Protein AF-A0A838X1H5-F1 (afdb_monomer_lite)

Sequence (150 aa):
KRDIEYEIFSTWAETAHVVDDFEVEITHIQHAIGESKAAVEKAIFAYRRLIDLPGLRQIQHTTRLLDIKRLASIDTAIAELGPGVDTEVYAHIDAYLVEVFTATKPNQPLLTPKAIVHRLRRLIAQLDNTVGYDAAKRKRRTRPQDAFVI

Structure (mmCIF, N/CA/C/O backbone):
data_AF-A0A838X1H5-F1
#
_entry.id   AF-A0A838X1H5-F1
#
loop_
_atom_site.group_PDB
_atom_site.id
_atom_site.type_symbol
_atom_site.label_atom_id
_atom_site.label_alt_id
_atom_site.label_comp_id
_atom_site.label_asym_id
_atom_site.label_entity_id
_atom_site.label_seq_id
_atom_site.pdbx_PDB_ins_code
_atom_site.Cartn_x
_atom_site.Cartn_y
_atom_site.Cartn_z
_atom_site.occupancy
_atom_site.B_iso_or_equiv
_atom_site.auth_seq_id
_atom_site.auth_comp_id
_atom_site.auth_asym_id
_atom_site.auth_atom_id
_atom_site.pdbx_PDB_model_num
ATOM 1 N N . LYS A 1 1 ? -15.811 7.782 2.538 1.00 80.00 1 LYS A N 1
ATOM 2 C CA . LYS A 1 1 ? -14.650 8.056 1.649 1.00 80.00 1 LYS A CA 1
ATOM 3 C C . LYS A 1 1 ? -13.898 6.767 1.307 1.00 80.00 1 LYS A C 1
ATOM 5 O O . LYS A 1 1 ? -13.900 6.430 0.140 1.00 80.00 1 LYS A O 1
ATOM 10 N N . ARG A 1 2 ? -13.372 6.003 2.281 1.00 87.88 2 ARG A N 1
ATOM 11 C CA . ARG A 1 2 ? -12.645 4.737 2.022 1.00 87.88 2 ARG A CA 1
ATOM 12 C C . ARG A 1 2 ? -13.406 3.689 1.205 1.00 87.88 2 ARG A C 1
ATOM 14 O O . ARG A 1 2 ? -12.820 3.119 0.303 1.00 87.88 2 ARG A O 1
ATOM 21 N N . ASP A 1 3 ? -14.691 3.461 1.485 1.00 89.69 3 ASP A N 1
ATOM 22 C CA . ASP A 1 3 ? -15.460 2.470 0.713 1.00 89.69 3 ASP A CA 1
ATOM 23 C C . ASP A 1 3 ? -15.584 2.878 -0.756 1.00 89.69 3 ASP A C 1
ATOM 25 O O . ASP A 1 3 ? -15.368 2.062 -1.634 1.00 89.69 3 ASP A O 1
ATOM 29 N N . ILE A 1 4 ? -15.821 4.166 -1.024 1.00 91.12 4 ILE A N 1
ATOM 30 C CA . ILE A 1 4 ? -15.840 4.713 -2.387 1.00 91.12 4 ILE A CA 1
ATOM 31 C C . ILE A 1 4 ? -14.467 4.540 -3.050 1.00 91.12 4 ILE A C 1
ATOM 33 O O . ILE A 1 4 ? -14.392 4.071 -4.177 1.00 91.12 4 ILE A O 1
ATOM 37 N N . GLU A 1 5 ? -13.378 4.867 -2.341 1.00 91.94 5 GLU A N 1
ATOM 38 C CA . GLU A 1 5 ? -12.009 4.635 -2.831 1.00 91.94 5 GLU A CA 1
ATOM 39 C C . GLU A 1 5 ? -11.780 3.152 -3.170 1.00 91.94 5 GLU A C 1
ATOM 41 O O . GLU A 1 5 ? -11.170 2.840 -4.187 1.00 91.94 5 GLU A O 1
ATOM 46 N N . TYR A 1 6 ? -12.285 2.229 -2.351 1.00 95.31 6 TYR A N 1
ATOM 47 C CA . TYR A 1 6 ? -12.201 0.800 -2.629 1.00 95.31 6 TYR A CA 1
ATOM 48 C C . TYR A 1 6 ? -12.968 0.412 -3.896 1.00 95.31 6 TYR A C 1
ATOM 50 O O . TYR A 1 6 ? -12.400 -0.248 -4.761 1.00 95.31 6 TYR A O 1
ATOM 58 N N . GLU A 1 7 ? -14.219 0.845 -4.045 1.00 95.31 7 GLU A N 1
ATOM 59 C CA . GLU A 1 7 ? -15.022 0.515 -5.232 1.00 95.31 7 GLU A CA 1
ATOM 60 C C . GLU A 1 7 ? -14.381 1.037 -6.530 1.00 95.31 7 GLU A C 1
ATOM 62 O O . GLU A 1 7 ? -14.436 0.365 -7.552 1.00 95.31 7 GLU A O 1
ATOM 67 N N . ILE A 1 8 ? -13.721 2.199 -6.493 1.00 95.12 8 ILE A N 1
ATOM 68 C CA . ILE A 1 8 ? -13.054 2.771 -7.673 1.00 95.12 8 ILE A CA 1
ATOM 69 C C . ILE A 1 8 ? -11.758 2.031 -8.011 1.00 95.12 8 ILE A C 1
ATOM 71 O O . ILE A 1 8 ? -11.478 1.766 -9.177 1.00 95.12 8 ILE A O 1
ATOM 75 N N . PHE A 1 9 ? -10.923 1.754 -7.006 1.00 97.00 9 PHE A N 1
ATOM 76 C CA . PHE A 1 9 ? -9.540 1.346 -7.252 1.00 97.00 9 PHE A CA 1
ATOM 77 C C . PHE A 1 9 ? -9.281 -0.157 -7.072 1.00 97.00 9 PHE A C 1
ATOM 79 O O . PHE A 1 9 ? -8.237 -0.633 -7.510 1.00 97.00 9 PHE A O 1
ATOM 86 N N . SER A 1 10 ? -10.197 -0.922 -6.466 1.00 96.62 10 SER A N 1
ATOM 87 C CA . SER A 1 10 ? -9.977 -2.346 -6.150 1.00 96.62 10 SER A CA 1
ATOM 88 C C . SER A 1 10 ? -9.655 -3.212 -7.367 1.00 96.62 10 SER A C 1
ATOM 90 O O . SER A 1 10 ? -8.768 -4.060 -7.267 1.00 96.62 10 SER A O 1
ATOM 92 N N . THR A 1 11 ? -10.264 -2.941 -8.523 1.00 96.88 11 THR A N 1
ATOM 93 C CA . THR A 1 11 ? -9.983 -3.641 -9.788 1.00 96.88 11 THR A CA 1
ATOM 94 C C . THR A 1 11 ? -8.506 -3.557 -10.194 1.00 96.88 11 THR A C 1
ATOM 96 O O . THR A 1 11 ? -7.960 -4.493 -10.770 1.00 96.88 11 THR A O 1
ATOM 99 N N . TRP A 1 12 ? -7.791 -2.488 -9.823 1.00 97.56 12 TRP A N 1
ATOM 100 C CA . TRP A 1 12 ? -6.358 -2.351 -10.112 1.00 97.56 12 TRP A CA 1
ATOM 101 C C . TRP A 1 12 ? -5.471 -3.323 -9.325 1.00 97.56 12 TRP A C 1
ATOM 103 O O . TRP A 1 12 ? -4.298 -3.473 -9.660 1.00 97.56 12 TRP A O 1
ATOM 113 N N . ALA A 1 13 ? -6.007 -4.003 -8.307 1.00 97.44 13 ALA A N 1
ATOM 114 C CA . ALA A 1 13 ? -5.320 -5.084 -7.600 1.00 97.44 13 ALA A CA 1
ATOM 115 C C . ALA A 1 13 ? -5.455 -6.454 -8.298 1.00 97.44 13 ALA A C 1
ATOM 117 O O . ALA A 1 13 ? -4.947 -7.461 -7.787 1.00 97.44 13 ALA A O 1
ATOM 118 N N . GLU A 1 14 ? -6.142 -6.517 -9.442 1.00 96.12 14 GLU A N 1
ATOM 119 C CA . GLU A 1 14 ? -6.306 -7.721 -10.251 1.00 96.12 14 GLU A CA 1
ATOM 120 C C . GLU A 1 14 ? -5.278 -7.757 -11.385 1.00 96.12 14 GLU A C 1
ATOM 122 O O . GLU A 1 14 ? -5.174 -6.833 -12.187 1.00 96.12 14 GLU A O 1
ATOM 127 N N . THR A 1 15 ? -4.543 -8.865 -11.508 1.00 93.50 15 THR A N 1
ATOM 128 C CA . THR A 1 15 ? -3.535 -9.046 -12.568 1.00 93.50 15 THR A CA 1
ATOM 129 C C . THR A 1 15 ? -4.138 -8.985 -13.975 1.00 93.50 15 THR A C 1
ATOM 131 O O . THR A 1 15 ? -3.459 -8.592 -14.917 1.00 93.50 15 THR A O 1
ATOM 134 N N . ALA A 1 16 ? -5.411 -9.363 -14.120 1.00 94.44 16 ALA A N 1
ATOM 135 C CA . ALA A 1 16 ? -6.125 -9.327 -15.392 1.00 94.44 16 ALA A CA 1
ATOM 136 C C . ALA A 1 16 ? -6.558 -7.909 -15.804 1.00 94.44 16 ALA A C 1
ATOM 138 O O . ALA A 1 16 ? -6.917 -7.703 -16.963 1.00 94.44 16 ALA A O 1
ATOM 139 N N . HIS A 1 17 ? -6.532 -6.937 -14.886 1.00 95.69 17 HIS A N 1
ATOM 140 C CA . HIS A 1 17 ? -6.957 -5.583 -15.194 1.00 95.69 17 HIS A CA 1
ATOM 141 C C . HIS A 1 17 ? -5.862 -4.808 -15.931 1.00 95.69 17 HIS A C 1
ATOM 143 O O . HIS A 1 17 ? -4.814 -4.427 -15.388 1.00 95.69 17 HIS A O 1
ATOM 149 N N . VAL A 1 18 ? -6.148 -4.556 -17.200 1.00 91.94 18 VAL A N 1
ATOM 150 C CA . VAL A 1 18 ? -5.342 -3.753 -18.109 1.00 91.94 18 VAL A CA 1
ATOM 151 C C . VAL A 1 18 ? -6.242 -2.731 -18.786 1.00 91.94 18 VAL A C 1
ATOM 153 O O . VAL A 1 18 ? -7.433 -2.971 -18.978 1.00 91.94 18 VAL A O 1
ATOM 156 N N . VAL A 1 19 ? -5.660 -1.588 -19.128 1.00 94.38 19 VAL A N 1
ATOM 157 C CA . VAL A 1 19 ? -6.332 -0.513 -19.857 1.00 94.38 19 VAL A CA 1
ATOM 158 C C . VAL A 1 19 ? -5.500 -0.165 -21.079 1.00 94.38 19 VAL A C 1
ATOM 160 O O . VAL A 1 19 ? -4.270 -0.244 -21.023 1.00 94.38 19 VAL A O 1
ATOM 163 N N . ASP A 1 20 ? -6.169 0.213 -22.164 1.00 93.25 20 ASP A N 1
ATOM 164 C CA . ASP A 1 20 ? -5.505 0.532 -23.430 1.00 93.25 20 ASP A CA 1
ATOM 165 C C . ASP A 1 20 ? -4.719 1.849 -23.344 1.00 93.25 20 ASP A C 1
ATOM 167 O O . ASP A 1 20 ? -3.595 1.937 -23.835 1.00 93.25 20 ASP A O 1
ATOM 171 N N . ASP A 1 21 ? -5.287 2.858 -22.675 1.00 96.06 21 ASP A N 1
ATOM 172 C CA . ASP A 1 21 ? -4.657 4.161 -22.459 1.00 96.06 21 ASP A CA 1
ATOM 173 C C . ASP A 1 21 ? -4.766 4.574 -20.986 1.00 96.06 21 ASP A C 1
ATOM 175 O O . ASP A 1 21 ? -5.836 4.899 -20.465 1.00 96.06 21 ASP A O 1
ATOM 179 N N . PHE A 1 22 ? -3.618 4.551 -20.309 1.00 94.38 22 PHE A N 1
ATOM 180 C CA . PHE A 1 22 ? -3.512 4.855 -18.887 1.00 94.38 22 PHE A CA 1
ATOM 181 C C . PHE A 1 22 ? -3.812 6.326 -18.564 1.00 94.38 22 PHE A C 1
ATOM 183 O O . PHE A 1 22 ? -4.429 6.619 -17.541 1.00 94.38 22 PHE A O 1
ATOM 190 N N . GLU A 1 23 ? -3.426 7.258 -19.438 1.00 96.00 23 GLU A N 1
ATOM 191 C CA . GLU A 1 23 ? -3.624 8.695 -19.219 1.00 96.00 23 GLU A CA 1
ATOM 192 C C . GLU A 1 23 ? -5.085 9.100 -19.412 1.00 96.00 23 GLU A C 1
ATOM 194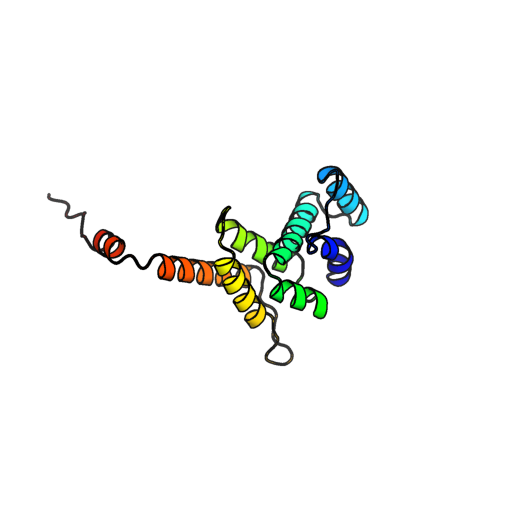 O O . GLU A 1 23 ? -5.617 9.940 -18.670 1.00 96.00 23 GLU A O 1
ATOM 199 N N . VAL A 1 24 ? -5.755 8.486 -20.391 1.00 96.44 24 VAL A N 1
ATOM 200 C CA . VAL A 1 24 ? -7.202 8.641 -20.593 1.00 96.44 24 VAL A CA 1
ATOM 201 C C . VAL A 1 24 ? -7.956 8.118 -19.377 1.00 96.44 24 VAL A C 1
ATOM 203 O O . VAL A 1 24 ? -8.818 8.826 -18.854 1.00 96.44 24 VAL A O 1
ATOM 206 N N . GLU A 1 25 ? -7.588 6.944 -18.864 1.00 96.25 25 GLU A N 1
ATOM 207 C CA . GLU A 1 25 ? -8.250 6.363 -17.695 1.00 96.25 25 GLU A CA 1
ATOM 208 C C . GLU A 1 25 ? -8.042 7.201 -16.426 1.00 96.25 25 GLU A C 1
ATOM 210 O O . GLU A 1 25 ? -9.003 7.503 -15.714 1.00 96.25 25 GLU A O 1
ATOM 215 N N . ILE A 1 26 ? -6.817 7.684 -16.177 1.00 96.81 26 ILE A N 1
ATOM 216 C CA . ILE A 1 26 ? -6.553 8.641 -15.092 1.00 96.81 26 ILE A CA 1
ATOM 217 C C . ILE A 1 26 ? -7.454 9.868 -15.237 1.00 96.81 26 ILE A C 1
ATOM 219 O O . ILE A 1 26 ? -8.035 10.323 -14.252 1.00 96.81 26 ILE A O 1
ATOM 223 N N . THR A 1 27 ? -7.580 10.408 -16.451 1.00 96.06 27 THR A N 1
ATOM 224 C CA . THR A 1 27 ? -8.396 11.598 -16.723 1.00 96.06 27 THR A CA 1
ATOM 225 C C . THR A 1 27 ? -9.881 11.324 -16.465 1.00 96.06 27 THR A C 1
ATOM 227 O O . THR A 1 27 ? -10.548 12.142 -15.831 1.00 96.06 27 THR A O 1
ATOM 230 N N . HIS A 1 28 ? -10.403 10.165 -16.868 1.00 95.00 28 HIS A N 1
ATOM 231 C CA . HIS A 1 28 ? -11.781 9.764 -16.573 1.00 95.00 28 HIS A CA 1
ATOM 232 C C . HIS A 1 28 ? -12.044 9.654 -15.070 1.00 95.00 28 HIS A C 1
ATOM 234 O O . HIS A 1 28 ? -12.992 10.264 -14.568 1.00 95.00 28 HIS A O 1
ATOM 240 N N . ILE A 1 29 ? -11.183 8.944 -14.336 1.00 95.25 29 ILE A N 1
ATOM 241 C CA . ILE A 1 29 ? -11.317 8.800 -12.882 1.00 95.25 29 ILE A CA 1
ATOM 242 C C . ILE A 1 29 ? -11.217 10.173 -12.208 1.00 95.25 29 ILE A C 1
ATOM 244 O O . ILE A 1 29 ? -12.042 10.502 -11.357 1.00 95.25 29 ILE A O 1
ATOM 248 N N . GLN A 1 30 ? -10.264 11.010 -12.628 1.00 96.00 30 GLN A N 1
ATOM 249 C CA . GLN A 1 30 ? -10.095 12.382 -12.146 1.00 96.00 30 GLN A CA 1
ATOM 250 C C . GLN A 1 30 ? -11.393 13.192 -12.282 1.00 96.00 30 GLN A C 1
ATOM 252 O O . GLN A 1 30 ? -11.834 13.810 -11.312 1.00 96.00 30 GLN A O 1
ATOM 257 N N . HIS A 1 31 ? -12.025 13.173 -13.459 1.00 93.25 31 HIS A N 1
ATOM 258 C CA . HIS A 1 31 ? -13.291 13.871 -13.694 1.00 93.25 31 HIS A CA 1
ATOM 259 C C . HIS A 1 31 ? -14.443 13.310 -12.857 1.00 93.25 31 HIS A C 1
ATOM 261 O O . HIS A 1 31 ? -15.289 14.082 -12.406 1.00 93.25 31 HIS A O 1
ATOM 267 N N . ALA A 1 32 ? -14.468 11.998 -12.621 1.00 90.75 32 ALA A N 1
ATOM 268 C CA . ALA A 1 32 ? -15.518 11.351 -11.843 1.00 90.75 32 ALA A CA 1
ATOM 269 C C . ALA A 1 32 ? -15.455 11.694 -10.344 1.00 90.75 32 ALA A C 1
ATOM 271 O O . ALA A 1 32 ? -16.500 11.807 -9.703 1.00 90.75 32 ALA A O 1
ATOM 272 N N . ILE A 1 33 ? -14.254 11.862 -9.776 1.00 90.69 33 ILE A N 1
ATOM 273 C CA . ILE A 1 33 ? -14.076 11.986 -8.314 1.00 90.69 33 ILE A CA 1
ATOM 274 C C . ILE A 1 33 ? -13.559 13.348 -7.845 1.00 90.69 33 ILE A C 1
ATOM 276 O O . ILE A 1 33 ? -13.535 13.607 -6.642 1.00 90.69 33 ILE A O 1
ATOM 280 N N . GLY A 1 34 ? -13.144 14.218 -8.769 1.00 92.19 34 GLY A N 1
ATOM 281 C CA . GLY A 1 34 ? -12.673 15.574 -8.472 1.00 92.19 34 GLY A CA 1
ATOM 282 C C . GLY A 1 34 ? -11.315 15.649 -7.762 1.00 92.19 34 GLY A C 1
ATOM 283 O O . GLY A 1 34 ? -10.979 16.690 -7.202 1.00 92.19 34 GLY A O 1
ATOM 284 N N . GLU A 1 35 ? -10.535 14.566 -7.759 1.00 93.19 35 GLU A N 1
ATOM 285 C CA . GLU A 1 35 ? -9.156 14.549 -7.250 1.00 93.19 35 GLU A CA 1
ATOM 286 C C . GLU A 1 35 ? -8.172 15.001 -8.352 1.00 93.19 35 GLU A C 1
ATOM 288 O O . GLU A 1 35 ? -8.548 15.175 -9.509 1.00 93.19 35 GLU A O 1
ATOM 293 N N . SER A 1 36 ? -6.896 15.226 -8.021 1.00 96.06 36 SER A N 1
ATOM 294 C CA . SER A 1 36 ? -5.877 15.556 -9.033 1.00 96.06 36 SER A CA 1
ATOM 295 C C . SER A 1 36 ? -5.388 14.307 -9.777 1.00 96.06 36 SER A C 1
ATOM 297 O O . SER A 1 36 ? -5.398 13.213 -9.214 1.00 96.06 36 SER A O 1
ATOM 299 N N . LYS A 1 37 ? -4.869 14.465 -11.007 1.00 96.06 37 LYS A N 1
ATOM 300 C CA . LYS A 1 37 ? -4.253 13.353 -11.764 1.00 96.06 37 LYS A CA 1
ATOM 301 C C . LYS A 1 37 ? -3.207 12.598 -10.945 1.00 96.06 37 LYS A C 1
ATOM 303 O O . LYS A 1 37 ? -3.286 11.386 -10.818 1.00 96.06 37 LYS A O 1
ATOM 308 N N . ALA A 1 38 ? -2.302 13.334 -10.300 1.00 96.06 38 ALA A N 1
ATOM 309 C CA . ALA A 1 38 ? -1.262 12.752 -9.456 1.00 96.06 38 ALA A CA 1
ATOM 310 C C . ALA A 1 38 ? -1.830 11.970 -8.254 1.00 96.06 38 ALA A C 1
ATOM 312 O O . ALA A 1 38 ? -1.244 10.980 -7.825 1.00 96.06 38 ALA A O 1
ATOM 313 N N . ALA A 1 39 ? -2.963 12.399 -7.684 1.00 95.56 39 ALA A N 1
ATOM 314 C CA . ALA A 1 39 ? -3.615 11.664 -6.602 1.00 95.56 39 ALA A CA 1
ATOM 315 C C . ALA A 1 39 ? -4.262 10.363 -7.104 1.00 95.56 39 ALA A C 1
ATOM 317 O O . ALA A 1 39 ? -4.151 9.338 -6.430 1.00 95.56 39 ALA A O 1
ATOM 318 N N . VAL A 1 40 ? -4.889 10.401 -8.283 1.00 97.31 40 VAL A N 1
ATOM 319 C CA . VAL A 1 40 ? -5.478 9.231 -8.954 1.00 97.31 40 VAL A CA 1
ATOM 320 C C . VAL A 1 40 ? -4.400 8.217 -9.328 1.00 97.31 40 VAL A C 1
ATOM 322 O O . VAL A 1 40 ? -4.492 7.059 -8.937 1.00 97.31 40 VAL A O 1
ATOM 325 N N . GLU A 1 41 ? -3.342 8.656 -10.004 1.00 97.38 41 GLU A N 1
ATOM 326 C CA . GLU A 1 41 ? -2.204 7.817 -10.387 1.00 97.38 41 GLU A CA 1
ATOM 327 C C . GLU A 1 41 ? -1.587 7.127 -9.162 1.00 97.38 41 GLU A C 1
ATOM 329 O O . GLU A 1 41 ? -1.394 5.910 -9.140 1.00 97.38 41 GLU A O 1
ATOM 334 N N . LYS A 1 42 ? -1.376 7.884 -8.078 1.00 97.50 42 LYS A N 1
ATOM 335 C CA . LYS A 1 42 ? -0.863 7.334 -6.822 1.00 97.50 42 LYS A CA 1
ATOM 336 C C . LYS A 1 42 ? -1.793 6.284 -6.213 1.00 97.50 42 LYS A C 1
ATOM 338 O O . LYS A 1 42 ? -1.313 5.303 -5.649 1.00 97.50 42 LYS A O 1
ATOM 343 N N . ALA A 1 43 ? -3.108 6.488 -6.284 1.00 97.50 43 ALA A N 1
ATOM 344 C CA . ALA A 1 43 ? -4.086 5.513 -5.813 1.00 97.50 43 ALA A CA 1
ATOM 345 C C . ALA A 1 43 ? -4.047 4.230 -6.654 1.00 97.50 43 ALA A C 1
ATOM 347 O O . ALA A 1 43 ? -4.043 3.136 -6.090 1.00 97.50 43 ALA A O 1
ATOM 348 N N . ILE A 1 44 ? -3.941 4.363 -7.978 1.00 98.00 44 ILE A N 1
ATOM 349 C CA . ILE A 1 44 ? -3.827 3.229 -8.896 1.00 98.00 44 ILE A CA 1
ATOM 350 C C . ILE A 1 44 ? -2.568 2.410 -8.598 1.00 98.00 44 ILE A C 1
ATOM 352 O O . ILE A 1 44 ? -2.669 1.199 -8.403 1.00 98.00 44 ILE A O 1
ATOM 356 N N . PHE A 1 45 ? -1.394 3.040 -8.497 1.00 97.75 45 PHE A N 1
ATOM 357 C CA . PHE A 1 45 ? -0.158 2.316 -8.173 1.00 97.75 45 PHE A CA 1
ATOM 358 C C . PHE A 1 45 ? -0.212 1.651 -6.798 1.00 97.75 45 PHE A C 1
ATOM 360 O O . PHE A 1 45 ? 0.212 0.504 -6.650 1.00 97.75 45 PHE A O 1
ATOM 367 N N . ALA A 1 46 ? -0.827 2.311 -5.816 1.00 98.25 46 ALA A N 1
ATOM 368 C CA . ALA A 1 46 ? -1.032 1.736 -4.496 1.00 98.25 46 ALA A CA 1
ATOM 369 C C . ALA A 1 46 ? -1.898 0.462 -4.518 1.00 98.25 46 ALA A C 1
ATOM 371 O O . ALA A 1 46 ? -1.610 -0.473 -3.772 1.00 98.25 46 ALA A O 1
ATOM 372 N N . TYR A 1 47 ? -2.931 0.399 -5.366 1.00 98.25 47 TYR A N 1
ATOM 373 C CA . TYR A 1 47 ? -3.728 -0.820 -5.546 1.00 98.25 47 TYR A CA 1
ATOM 374 C C . TYR A 1 47 ? -3.018 -1.865 -6.404 1.00 98.25 47 TYR A C 1
ATOM 376 O O . TYR A 1 47 ? -3.043 -3.041 -6.047 1.00 98.25 47 TYR A O 1
ATOM 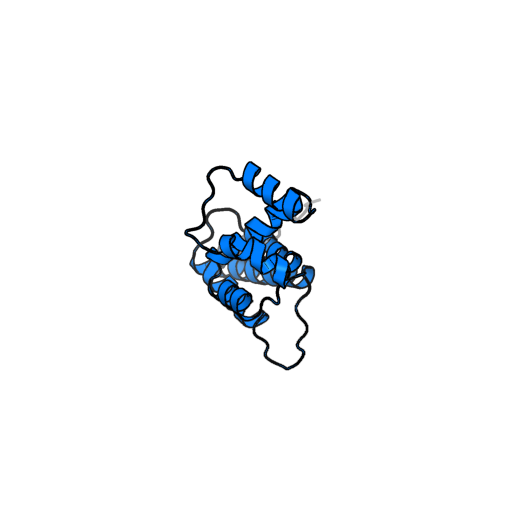384 N N . ARG A 1 48 ? -2.304 -1.464 -7.463 1.00 97.44 48 ARG A N 1
ATOM 385 C CA . ARG A 1 48 ? -1.481 -2.391 -8.256 1.00 97.44 48 ARG A CA 1
ATOM 386 C C . ARG A 1 48 ? -0.423 -3.098 -7.421 1.00 97.44 48 ARG A C 1
ATOM 388 O O . ARG A 1 48 ? -0.210 -4.290 -7.614 1.00 97.44 48 ARG A O 1
ATOM 395 N N . ARG A 1 49 ? 0.168 -2.420 -6.431 1.00 97.50 49 ARG A N 1
ATOM 396 C CA . ARG A 1 49 ? 1.103 -3.033 -5.473 1.00 97.50 49 ARG A CA 1
ATOM 397 C C . ARG A 1 49 ? 0.524 -4.251 -4.749 1.00 97.50 49 ARG A C 1
ATOM 399 O O . ARG A 1 49 ? 1.272 -5.139 -4.355 1.00 97.50 49 ARG A O 1
ATOM 406 N N . LEU A 1 50 ? -0.795 -4.319 -4.569 1.00 98.12 50 LEU A N 1
ATOM 407 C CA . LEU A 1 50 ? -1.446 -5.448 -3.903 1.00 98.12 50 LEU A CA 1
ATOM 408 C C . LEU A 1 50 ? -1.387 -6.747 -4.723 1.00 98.12 50 LEU A C 1
ATOM 410 O O . LEU A 1 50 ? -1.633 -7.812 -4.163 1.00 98.12 50 LEU A O 1
ATOM 414 N N . ILE A 1 51 ? -1.034 -6.691 -6.013 1.00 97.19 51 ILE A N 1
ATOM 415 C CA . ILE A 1 51 ? -0.749 -7.888 -6.820 1.00 97.19 51 ILE A CA 1
ATOM 416 C C . ILE A 1 51 ? 0.447 -8.651 -6.234 1.00 97.19 51 ILE A C 1
ATOM 418 O O . ILE A 1 51 ? 0.390 -9.874 -6.131 1.00 97.19 51 ILE A O 1
ATOM 422 N N . ASP A 1 52 ? 1.477 -7.931 -5.780 1.00 97.19 52 ASP A N 1
ATOM 423 C CA . ASP A 1 52 ? 2.679 -8.514 -5.171 1.00 97.19 52 ASP A CA 1
ATOM 424 C C . ASP A 1 52 ? 2.487 -8.862 -3.683 1.00 97.19 52 ASP A C 1
ATOM 426 O O . ASP A 1 52 ? 3.344 -9.499 -3.076 1.00 97.19 52 ASP A O 1
ATOM 430 N N . LEU A 1 53 ? 1.375 -8.426 -3.080 1.00 98.06 53 LEU A N 1
ATOM 431 C CA . LEU A 1 53 ? 1.070 -8.565 -1.652 1.00 98.06 53 LEU A CA 1
ATOM 432 C C . LEU A 1 53 ? -0.301 -9.244 -1.460 1.00 98.06 53 LEU A C 1
ATOM 434 O O . LEU A 1 53 ? -1.265 -8.600 -1.022 1.00 98.06 53 LEU A O 1
ATOM 438 N N . PRO A 1 54 ? -0.442 -10.526 -1.844 1.00 97.88 54 PRO A N 1
ATOM 439 C CA . PRO A 1 54 ? -1.737 -11.199 -1.903 1.00 97.88 54 PRO A CA 1
ATOM 440 C C . PRO A 1 54 ? -2.436 -11.315 -0.539 1.00 97.88 54 PRO A C 1
ATOM 442 O O . PRO A 1 54 ? -3.668 -11.248 -0.479 1.00 97.88 54 PRO A O 1
ATOM 445 N N . GLY A 1 55 ? -1.692 -11.451 0.558 1.00 98.19 55 GLY A N 1
ATOM 446 C CA . GLY A 1 55 ? -2.229 -11.469 1.916 1.00 98.19 55 GLY A CA 1
ATOM 447 C C . GLY A 1 55 ? -2.776 -10.107 2.337 1.00 98.19 55 GLY A C 1
ATOM 448 O O . GLY A 1 55 ? -3.914 -10.007 2.810 1.00 98.19 55 GLY A O 1
ATOM 449 N N . LEU A 1 56 ? -2.023 -9.032 2.100 1.00 98.12 56 LEU A N 1
ATOM 450 C CA . LEU A 1 56 ? -2.506 -7.672 2.334 1.00 98.12 56 LEU A CA 1
ATOM 451 C C . LEU A 1 56 ? -3.717 -7.344 1.453 1.00 98.12 56 LEU A C 1
ATOM 453 O O . LEU A 1 56 ? -4.668 -6.719 1.930 1.00 98.12 56 LEU A O 1
ATOM 457 N N . ARG A 1 57 ? -3.721 -7.799 0.193 1.00 98.25 57 ARG A N 1
ATOM 458 C CA . ARG A 1 57 ? -4.873 -7.672 -0.711 1.00 98.25 57 ARG A CA 1
ATOM 459 C C . ARG A 1 57 ? -6.119 -8.300 -0.098 1.00 98.25 57 ARG A C 1
ATOM 461 O O . ARG A 1 57 ? -7.173 -7.667 -0.092 1.00 98.25 57 ARG A O 1
ATOM 468 N N . GLN A 1 58 ? -5.996 -9.497 0.476 1.00 97.88 58 GLN A N 1
ATOM 469 C CA . GLN A 1 58 ? -7.111 -10.173 1.140 1.00 97.88 58 GLN A CA 1
ATOM 470 C C . GLN A 1 58 ? -7.620 -9.393 2.362 1.00 97.88 58 GLN A C 1
ATOM 472 O O . GLN A 1 58 ? -8.835 -9.266 2.546 1.00 97.88 58 GLN A O 1
ATOM 477 N N . ILE A 1 59 ? -6.724 -8.828 3.181 1.00 96.50 59 ILE A N 1
ATOM 478 C CA . ILE A 1 59 ? -7.115 -7.957 4.304 1.00 96.50 59 ILE A CA 1
ATOM 479 C C . ILE A 1 59 ? -7.871 -6.732 3.796 1.00 96.50 59 ILE A C 1
ATOM 481 O O . ILE A 1 59 ? -8.914 -6.383 4.357 1.00 96.50 59 ILE A O 1
ATOM 485 N N . GLN A 1 60 ? -7.382 -6.084 2.738 1.00 96.75 60 GLN A N 1
ATOM 486 C CA . GLN A 1 60 ? -8.036 -4.903 2.184 1.00 96.75 60 GLN A CA 1
ATOM 487 C C . GLN A 1 60 ? -9.409 -5.242 1.598 1.00 96.75 60 GLN A C 1
ATOM 489 O O . GLN A 1 60 ? -10.369 -4.531 1.880 1.00 96.75 60 GLN A O 1
ATOM 494 N N . HIS A 1 61 ? -9.527 -6.352 0.869 1.00 96.69 61 HIS A N 1
ATOM 495 C CA . HIS A 1 61 ? -10.802 -6.843 0.342 1.00 96.69 61 HIS A CA 1
ATOM 496 C C . HIS A 1 61 ? -11.823 -7.107 1.460 1.00 96.69 61 HIS A C 1
ATOM 498 O O . HIS A 1 61 ? -12.991 -6.737 1.359 1.00 96.69 61 HIS A O 1
ATOM 504 N N . THR A 1 62 ? -11.373 -7.725 2.554 1.00 95.12 62 THR A N 1
ATOM 505 C CA . THR A 1 62 ? -12.248 -8.148 3.658 1.00 95.12 62 THR A CA 1
ATOM 506 C C . THR A 1 62 ? -12.650 -6.985 4.565 1.00 95.12 62 THR A C 1
ATOM 508 O O . THR A 1 62 ? -13.782 -6.928 5.035 1.00 95.12 62 THR A O 1
ATOM 511 N N . THR A 1 63 ? -11.723 -6.067 4.847 1.00 93.19 63 THR A N 1
ATOM 512 C CA . THR A 1 63 ? -11.904 -5.052 5.900 1.00 93.19 63 THR A CA 1
ATOM 513 C C . THR A 1 63 ? -12.124 -3.641 5.364 1.00 93.19 63 THR A C 1
ATOM 515 O O . THR A 1 63 ? -12.742 -2.829 6.050 1.00 93.19 63 THR A O 1
ATOM 518 N N . ARG A 1 64 ? -11.593 -3.324 4.173 1.00 95.06 64 ARG A N 1
ATOM 519 C CA . ARG A 1 64 ? -11.617 -1.987 3.542 1.00 95.06 64 ARG A CA 1
ATOM 520 C C . ARG A 1 64 ? -11.104 -0.860 4.455 1.00 95.06 64 ARG A C 1
ATOM 522 O O . ARG A 1 64 ? -11.464 0.311 4.318 1.00 95.06 64 ARG A O 1
ATOM 529 N N . LEU A 1 65 ? -10.265 -1.205 5.436 1.00 91.75 65 LEU A N 1
ATOM 530 C CA . LEU A 1 65 ? -9.835 -0.280 6.486 1.00 91.75 65 LEU A CA 1
ATOM 531 C C . LEU A 1 65 ? -8.685 0.638 6.057 1.00 91.75 65 LEU A C 1
ATOM 533 O O . LEU A 1 65 ? -8.544 1.728 6.631 1.00 91.75 65 LEU A O 1
ATOM 537 N N . LEU A 1 66 ? -7.871 0.227 5.081 1.00 94.94 66 LEU A N 1
ATOM 538 C CA . LEU A 1 66 ? -6.747 1.023 4.594 1.00 94.94 66 LEU A CA 1
ATOM 539 C C . LEU A 1 66 ? -7.263 2.078 3.615 1.00 94.94 66 LEU A C 1
ATOM 541 O O . LEU A 1 66 ? -7.872 1.757 2.598 1.00 94.94 66 LEU A O 1
ATOM 545 N N . ASP A 1 67 ? -7.022 3.347 3.946 1.00 95.19 67 ASP A N 1
ATOM 546 C CA . ASP A 1 67 ? -7.243 4.462 3.029 1.00 95.19 67 ASP A CA 1
ATOM 547 C C . ASP A 1 67 ? -6.110 4.554 1.997 1.00 95.19 67 ASP A C 1
ATOM 549 O O . ASP A 1 67 ? -5.015 4.012 2.195 1.00 95.19 67 ASP A O 1
ATOM 553 N N . ILE A 1 68 ? -6.344 5.309 0.918 1.00 96.19 68 ILE A N 1
ATOM 554 C CA . ILE A 1 68 ? -5.336 5.532 -0.133 1.00 96.19 68 ILE A CA 1
ATOM 555 C C . ILE A 1 68 ? -4.012 6.031 0.442 1.00 96.19 68 ILE A C 1
ATOM 557 O O . ILE A 1 68 ? -2.950 5.622 -0.009 1.00 96.19 68 ILE A O 1
ATOM 561 N N . LYS A 1 69 ? -4.040 6.875 1.478 1.00 96.06 69 LYS A N 1
ATOM 562 C CA . LYS A 1 69 ? -2.812 7.397 2.096 1.00 96.06 69 LYS A CA 1
ATOM 563 C C . LYS A 1 69 ? -1.946 6.287 2.690 1.00 96.06 69 LYS A C 1
ATOM 565 O O . LYS A 1 69 ? -0.727 6.349 2.551 1.00 96.06 69 LYS A O 1
ATOM 570 N N . ARG A 1 70 ? -2.543 5.290 3.350 1.00 97.25 70 ARG A N 1
ATOM 571 C CA . ARG A 1 70 ? -1.807 4.141 3.898 1.00 97.25 70 ARG A CA 1
ATOM 572 C C . ARG A 1 70 ? -1.314 3.213 2.802 1.00 97.25 70 ARG A C 1
ATOM 574 O O . ARG A 1 70 ? -0.134 2.881 2.828 1.00 97.25 70 ARG A O 1
ATOM 581 N N . LEU A 1 71 ? -2.165 2.855 1.840 1.00 97.94 71 LEU A N 1
ATOM 582 C CA . LEU A 1 71 ? -1.766 2.001 0.715 1.00 97.94 71 LEU A CA 1
ATOM 583 C C . LEU A 1 71 ? -0.629 2.645 -0.089 1.00 97.94 71 LEU A C 1
ATOM 585 O O . LEU A 1 71 ? 0.391 2.016 -0.343 1.00 97.94 71 LEU A O 1
ATOM 589 N N . ALA A 1 72 ? -0.737 3.939 -0.381 1.00 97.81 72 ALA A N 1
ATOM 590 C CA . ALA A 1 72 ? 0.297 4.679 -1.090 1.00 97.81 72 ALA A CA 1
ATOM 591 C C . ALA A 1 72 ? 1.604 4.793 -0.293 1.00 97.81 72 ALA A C 1
ATOM 593 O O . ALA A 1 72 ? 2.682 4.839 -0.877 1.00 97.81 72 ALA A O 1
ATOM 594 N N . SER A 1 73 ? 1.538 4.836 1.042 1.00 97.88 73 SER A N 1
ATOM 595 C CA . SER A 1 73 ? 2.730 4.761 1.893 1.00 97.88 73 SER A CA 1
ATOM 596 C C . SER A 1 73 ? 3.400 3.388 1.862 1.00 97.88 73 SER A C 1
ATOM 598 O O . SER A 1 73 ? 4.625 3.335 1.942 1.00 97.88 73 SER A O 1
ATOM 600 N N . ILE A 1 74 ? 2.629 2.304 1.743 1.00 98.06 74 ILE A N 1
ATOM 601 C CA . ILE A 1 74 ? 3.168 0.951 1.545 1.00 98.06 74 ILE A CA 1
ATOM 602 C C . ILE A 1 74 ? 3.878 0.889 0.196 1.00 98.06 74 ILE A C 1
ATOM 604 O O . ILE A 1 74 ? 5.054 0.543 0.150 1.00 98.06 74 ILE A O 1
ATOM 608 N N . ASP A 1 75 ? 3.201 1.310 -0.874 1.00 97.75 75 ASP A N 1
ATOM 609 C CA . ASP A 1 75 ? 3.780 1.310 -2.216 1.00 97.75 75 ASP A CA 1
ATOM 610 C C . ASP A 1 75 ? 5.050 2.165 -2.303 1.00 97.75 75 ASP A C 1
ATOM 612 O O . ASP A 1 75 ? 6.081 1.669 -2.740 1.00 97.75 75 ASP A O 1
ATOM 616 N N . THR A 1 76 ? 5.033 3.394 -1.773 1.00 95.50 76 THR A N 1
ATOM 617 C CA . THR A 1 76 ? 6.225 4.265 -1.761 1.00 95.50 76 THR A CA 1
ATOM 618 C C . THR A 1 76 ? 7.405 3.603 -1.044 1.00 95.50 76 THR A C 1
ATOM 620 O O . THR A 1 76 ? 8.525 3.655 -1.538 1.00 95.50 76 THR A O 1
ATOM 623 N N . ALA A 1 77 ? 7.169 2.976 0.114 1.00 95.12 77 ALA A N 1
ATOM 624 C CA . ALA A 1 77 ? 8.235 2.331 0.878 1.00 95.12 77 ALA A CA 1
ATOM 625 C C . ALA A 1 77 ? 8.807 1.096 0.164 1.00 95.12 77 ALA A C 1
ATOM 627 O O . ALA A 1 77 ? 9.998 0.830 0.277 1.00 95.12 77 ALA A O 1
ATOM 628 N N . ILE A 1 78 ? 7.975 0.347 -0.562 1.00 95.06 78 ILE A N 1
ATOM 629 C CA . ILE A 1 78 ? 8.406 -0.826 -1.332 1.00 95.06 78 ILE A CA 1
ATOM 630 C C . ILE A 1 78 ? 9.112 -0.403 -2.625 1.00 95.06 78 ILE A C 1
ATOM 632 O O . ILE A 1 78 ? 10.108 -1.014 -2.997 1.00 95.06 78 ILE A O 1
ATOM 636 N N . ALA A 1 79 ? 8.654 0.662 -3.285 1.00 93.00 79 ALA A N 1
ATOM 637 C CA . ALA A 1 79 ? 9.261 1.185 -4.509 1.00 93.00 79 ALA A CA 1
ATOM 638 C C . ALA A 1 79 ? 10.730 1.615 -4.319 1.00 93.00 79 ALA A C 1
ATOM 640 O O . ALA A 1 79 ? 11.506 1.586 -5.272 1.00 93.00 79 ALA A O 1
ATOM 641 N N . GLU A 1 80 ? 11.139 1.961 -3.092 1.00 90.88 80 GLU A N 1
ATOM 642 C CA . GLU A 1 80 ? 12.536 2.267 -2.740 1.00 90.88 80 GLU A CA 1
ATOM 643 C C . GLU A 1 80 ? 13.498 1.089 -2.945 1.00 90.88 80 GLU A C 1
ATOM 645 O O . GLU A 1 80 ? 14.697 1.315 -3.100 1.00 90.88 80 GLU A O 1
ATOM 650 N N . LEU A 1 81 ? 12.995 -0.150 -2.985 1.00 89.19 81 LEU A N 1
ATOM 651 C CA . LEU A 1 81 ? 13.797 -1.338 -3.291 1.00 89.19 81 LEU A CA 1
ATOM 652 C C . LEU A 1 81 ? 14.289 -1.364 -4.748 1.00 89.19 81 LEU A C 1
ATOM 654 O O . LEU A 1 81 ? 15.227 -2.091 -5.067 1.00 89.19 81 LEU A O 1
ATOM 658 N N . GLY A 1 82 ? 13.681 -0.560 -5.625 1.00 86.94 82 GLY A N 1
ATOM 659 C CA . GLY A 1 82 ? 13.978 -0.541 -7.051 1.00 86.94 82 GLY A CA 1
ATOM 660 C C . GLY A 1 82 ? 13.334 -1.701 -7.824 1.00 86.94 82 GLY A C 1
ATOM 661 O O . GLY A 1 82 ? 12.545 -2.470 -7.277 1.00 86.94 82 GLY A O 1
ATOM 662 N N . PRO A 1 83 ? 13.609 -1.808 -9.134 1.00 84.88 83 PRO A N 1
ATOM 663 C CA . 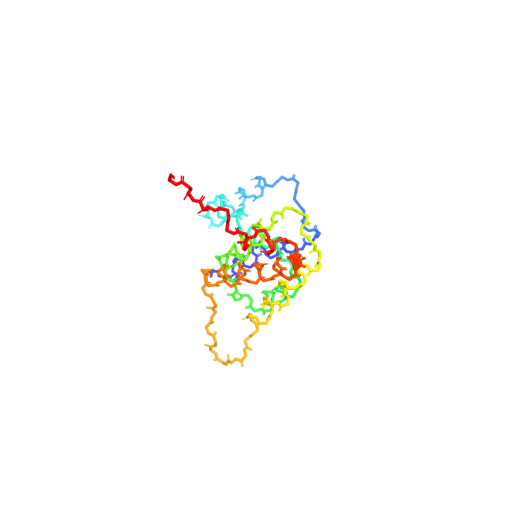PRO A 1 83 ? 13.111 -2.903 -9.959 1.00 84.88 83 PRO A CA 1
ATOM 664 C C . PRO A 1 83 ? 13.843 -4.221 -9.657 1.00 84.88 83 PRO A C 1
ATOM 666 O O . PRO A 1 83 ? 15.002 -4.217 -9.249 1.00 84.88 83 PRO A O 1
ATOM 669 N N . GLY A 1 84 ? 13.191 -5.355 -9.935 1.00 84.31 84 GLY A N 1
ATOM 670 C CA . GLY A 1 84 ? 13.813 -6.683 -9.823 1.00 84.31 84 GLY A CA 1
ATOM 671 C C . GLY A 1 84 ? 13.847 -7.265 -8.407 1.00 84.31 84 GLY A C 1
ATOM 672 O O . GLY A 1 84 ? 14.681 -8.119 -8.122 1.00 84.31 84 GLY A O 1
ATOM 673 N N . VAL A 1 85 ? 12.960 -6.802 -7.525 1.00 86.75 85 VAL A N 1
ATOM 674 C CA . VAL A 1 85 ? 12.766 -7.379 -6.189 1.00 86.75 85 VAL A CA 1
ATOM 675 C C . VAL A 1 85 ? 12.329 -8.837 -6.314 1.00 86.75 85 VAL A C 1
ATOM 677 O O . VAL A 1 85 ? 11.420 -9.154 -7.081 1.00 86.75 85 VAL A O 1
ATOM 680 N N . ASP A 1 86 ? 12.974 -9.718 -5.550 1.00 89.12 86 ASP A N 1
ATOM 681 C CA . ASP A 1 86 ? 12.627 -11.136 -5.526 1.00 89.12 86 ASP A CA 1
ATOM 682 C C . ASP A 1 86 ? 11.227 -11.351 -4.928 1.00 89.12 86 ASP A C 1
ATOM 684 O O . ASP A 1 86 ? 10.829 -10.719 -3.945 1.00 89.12 86 ASP A O 1
ATOM 688 N N . THR A 1 87 ? 10.504 -12.307 -5.497 1.00 90.50 87 THR A N 1
ATOM 689 C CA . THR A 1 87 ? 9.266 -12.873 -4.959 1.00 90.50 87 THR A CA 1
ATOM 690 C C . THR A 1 87 ? 9.370 -13.249 -3.479 1.00 90.50 87 THR A C 1
ATOM 692 O O . THR A 1 87 ? 8.416 -13.027 -2.734 1.00 90.50 87 THR A O 1
ATOM 695 N N . GLU A 1 88 ? 10.524 -13.741 -3.014 1.00 90.38 88 GLU A N 1
ATOM 696 C CA . GLU A 1 88 ? 10.730 -14.061 -1.596 1.00 90.38 88 GLU A CA 1
ATOM 697 C C . GLU A 1 88 ? 10.708 -12.807 -0.706 1.00 90.38 88 GLU A C 1
ATOM 699 O O . GLU A 1 88 ? 10.143 -12.830 0.392 1.00 90.38 88 GLU A O 1
ATOM 704 N N . VAL A 1 89 ? 11.263 -11.686 -1.178 1.00 92.06 89 VAL A N 1
ATOM 705 C CA . VAL A 1 89 ? 11.233 -10.407 -0.450 1.00 92.06 89 VAL A CA 1
ATOM 706 C C . VAL A 1 89 ? 9.803 -9.877 -0.379 1.00 92.06 89 VAL A C 1
ATOM 708 O O . VAL A 1 89 ? 9.364 -9.453 0.693 1.00 92.06 89 VAL A O 1
ATOM 711 N N . TYR A 1 90 ? 9.045 -9.964 -1.477 1.00 95.44 90 TYR A N 1
ATOM 712 C CA . TYR A 1 90 ? 7.621 -9.619 -1.472 1.00 95.44 90 TYR A CA 1
ATOM 713 C C . TYR A 1 90 ? 6.822 -10.482 -0.496 1.00 95.44 90 TYR A C 1
ATOM 715 O O . TYR A 1 90 ? 6.054 -9.934 0.290 1.00 95.44 90 TYR A O 1
ATOM 723 N N . ALA A 1 91 ? 7.058 -11.796 -0.463 1.00 96.06 91 ALA A N 1
ATOM 724 C CA . ALA A 1 91 ? 6.387 -12.700 0.468 1.00 96.06 91 ALA A CA 1
ATOM 725 C C . ALA A 1 91 ? 6.672 -12.348 1.941 1.00 96.06 91 ALA A C 1
ATOM 727 O O . ALA A 1 91 ? 5.757 -12.349 2.766 1.00 96.06 91 ALA A O 1
ATOM 728 N N . HIS A 1 92 ? 7.915 -11.986 2.278 1.00 95.50 92 HIS A N 1
ATOM 729 C CA . HIS A 1 92 ? 8.272 -11.539 3.630 1.00 95.50 92 HIS A CA 1
ATOM 730 C C . HIS A 1 92 ? 7.591 -10.218 4.007 1.00 95.50 92 HIS A C 1
ATOM 732 O O . HIS A 1 92 ? 7.093 -10.069 5.127 1.00 95.50 92 HIS A O 1
ATOM 738 N N . ILE A 1 93 ? 7.559 -9.255 3.083 1.00 96.69 93 ILE A N 1
ATOM 739 C CA . ILE A 1 93 ? 6.879 -7.972 3.291 1.00 96.69 93 ILE A CA 1
ATOM 740 C C . ILE A 1 93 ? 5.369 -8.183 3.451 1.00 96.69 93 ILE A C 1
ATOM 742 O O . ILE A 1 93 ? 4.766 -7.598 4.351 1.00 96.69 93 ILE A O 1
ATOM 746 N N . ASP A 1 94 ? 4.766 -9.033 2.621 1.00 98.25 94 ASP A N 1
ATOM 747 C CA . ASP A 1 94 ? 3.342 -9.356 2.671 1.00 98.25 94 ASP A CA 1
ATOM 748 C C . ASP A 1 94 ? 2.964 -10.013 4.003 1.00 98.25 94 ASP A C 1
ATOM 750 O O . ASP A 1 94 ? 2.076 -9.523 4.701 1.00 98.25 94 ASP A O 1
ATOM 754 N N . ALA A 1 95 ? 3.704 -11.041 4.430 1.00 97.81 95 ALA A N 1
ATOM 755 C CA . ALA A 1 95 ? 3.501 -11.695 5.723 1.00 97.81 95 ALA A CA 1
ATOM 756 C C . ALA A 1 95 ? 3.592 -10.707 6.899 1.00 97.81 95 ALA A C 1
ATOM 758 O O . ALA A 1 95 ? 2.739 -10.712 7.790 1.00 97.81 95 ALA A O 1
ATOM 759 N N . TYR A 1 96 ? 4.579 -9.806 6.875 1.00 97.00 96 TYR A N 1
ATOM 760 C CA . TYR A 1 96 ? 4.707 -8.753 7.881 1.00 97.00 96 TYR A CA 1
ATOM 761 C C . TYR A 1 96 ? 3.498 -7.806 7.896 1.00 97.00 96 TYR A C 1
ATOM 763 O O . TYR A 1 96 ? 2.980 -7.451 8.957 1.00 97.00 96 TYR A O 1
ATOM 771 N N . LEU A 1 97 ? 3.032 -7.374 6.723 1.00 97.50 97 LEU A N 1
ATOM 772 C CA . LEU A 1 97 ? 1.882 -6.477 6.606 1.00 97.50 97 LEU A CA 1
ATOM 773 C C . LEU A 1 97 ? 0.590 -7.159 7.067 1.00 97.50 97 LEU A C 1
ATOM 775 O O . LEU A 1 97 ? -0.225 -6.516 7.736 1.00 97.50 97 LEU A O 1
ATOM 779 N N . VAL A 1 98 ? 0.435 -8.455 6.788 1.00 97.62 98 VAL A N 1
ATOM 780 C CA . VAL A 1 98 ? -0.672 -9.272 7.295 1.00 97.62 98 VAL A CA 1
ATOM 781 C C . VAL A 1 98 ? -0.683 -9.293 8.817 1.00 97.62 98 VAL A C 1
ATOM 783 O O . VAL A 1 98 ? -1.721 -9.014 9.416 1.00 97.62 98 VAL A O 1
ATOM 786 N N . GLU A 1 99 ? 0.457 -9.547 9.458 1.00 95.44 99 GLU A N 1
ATOM 787 C CA . GLU A 1 99 ? 0.568 -9.524 10.922 1.00 95.44 99 GLU A CA 1
ATOM 788 C C . GLU A 1 99 ? 0.191 -8.148 11.492 1.00 95.44 99 GLU A C 1
ATOM 790 O O . GLU A 1 99 ? -0.594 -8.038 12.434 1.00 95.44 99 GLU A O 1
ATOM 795 N N . VAL A 1 100 ? 0.709 -7.078 10.888 1.00 93.88 100 VAL A N 1
ATOM 796 C CA . VAL A 1 100 ? 0.504 -5.702 11.355 1.00 93.88 100 VAL A CA 1
ATOM 797 C C . VAL A 1 100 ? -0.955 -5.252 11.268 1.00 93.88 100 VAL A C 1
ATOM 799 O O . VAL A 1 100 ? -1.415 -4.511 12.144 1.00 93.88 100 VAL A O 1
ATOM 802 N N . PHE A 1 101 ? -1.662 -5.642 10.206 1.00 94.44 101 PHE A N 1
ATOM 803 C CA . PHE A 1 101 ? -3.032 -5.195 9.943 1.00 94.44 101 PHE A CA 1
ATOM 804 C C . PHE A 1 101 ? -4.109 -6.200 10.349 1.00 94.44 101 PHE A C 1
ATOM 806 O O . PHE A 1 101 ? -5.292 -5.858 10.326 1.00 94.44 101 PHE A O 1
ATOM 813 N N . THR A 1 102 ? -3.722 -7.387 10.809 1.00 93.00 102 THR A N 1
ATOM 814 C CA . THR A 1 102 ? -4.639 -8.291 11.502 1.00 93.00 102 THR A CA 1
ATOM 815 C C . THR A 1 102 ? -4.864 -7.779 12.922 1.00 93.00 102 THR A C 1
ATOM 817 O O . THR A 1 102 ? -3.939 -7.665 13.729 1.00 93.00 102 THR A O 1
ATOM 820 N N . ALA A 1 103 ? -6.110 -7.427 13.243 1.00 86.44 103 ALA A N 1
ATOM 821 C CA . ALA A 1 103 ? -6.456 -6.950 14.574 1.00 86.44 103 ALA A CA 1
ATOM 822 C C . ALA A 1 103 ? -6.274 -8.075 15.603 1.00 86.44 103 ALA A C 1
ATOM 824 O O . ALA A 1 103 ? -6.909 -9.122 15.516 1.00 86.44 103 ALA A O 1
ATOM 825 N N . THR A 1 104 ? -5.436 -7.836 16.609 1.00 89.69 104 THR A N 1
ATOM 826 C CA . THR A 1 104 ? -5.216 -8.784 17.719 1.00 89.69 104 THR A CA 1
ATOM 827 C C . THR A 1 104 ? -6.044 -8.430 18.952 1.00 89.69 104 THR A C 1
ATOM 829 O O . THR A 1 104 ? -6.195 -9.243 19.862 1.00 89.69 104 THR A O 1
ATOM 832 N N . LYS A 1 105 ? -6.571 -7.198 19.006 1.00 90.38 105 LYS A N 1
ATOM 833 C CA . LYS A 1 105 ? -7.359 -6.663 20.120 1.00 90.38 105 LYS A CA 1
ATOM 834 C C . LYS A 1 105 ? -8.504 -5.785 19.605 1.00 90.38 105 LYS A C 1
ATOM 836 O O . LYS A 1 105 ? -8.327 -5.099 18.592 1.00 90.38 105 LYS A O 1
ATOM 841 N N . PRO A 1 106 ? -9.646 -5.734 20.315 1.00 87.12 106 PRO A N 1
ATOM 842 C CA . PRO A 1 106 ? -10.704 -4.774 20.020 1.00 87.12 106 PRO A CA 1
ATOM 843 C C . PRO A 1 106 ? -10.174 -3.335 20.028 1.00 87.12 106 PRO A C 1
ATOM 845 O O . PRO A 1 106 ? -9.360 -2.977 20.879 1.00 87.12 106 PRO A O 1
ATOM 848 N N . ASN A 1 107 ? -10.652 -2.509 19.094 1.00 85.75 107 ASN A N 1
ATOM 849 C CA . ASN A 1 107 ? -10.293 -1.089 18.968 1.00 85.75 107 ASN A CA 1
ATOM 850 C C . ASN A 1 107 ? -8.786 -0.810 18.782 1.00 85.75 107 ASN A C 1
ATOM 852 O O . ASN A 1 107 ? -8.318 0.284 19.100 1.00 85.75 107 ASN A O 1
ATOM 856 N N . GLN A 1 108 ? -8.015 -1.773 18.260 1.00 89.12 108 GLN A N 1
ATOM 857 C CA . GLN A 1 108 ? -6.608 -1.561 17.922 1.00 89.12 108 GLN A CA 1
ATOM 858 C C . GLN A 1 108 ? -6.477 -0.414 16.898 1.00 89.12 108 GLN A C 1
ATOM 860 O O . GLN A 1 108 ? -7.057 -0.496 15.812 1.00 89.12 108 GLN A O 1
ATOM 865 N N . PRO A 1 109 ? -5.722 0.659 17.204 1.00 90.75 109 PRO A N 1
ATOM 866 C CA . PRO A 1 109 ? -5.574 1.772 16.281 1.00 90.75 109 PRO A CA 1
ATOM 867 C C . PRO A 1 109 ? -4.765 1.349 15.053 1.00 90.75 109 PRO A C 1
ATOM 869 O O . PRO A 1 109 ? -3.716 0.710 15.165 1.00 90.75 109 PRO A O 1
ATOM 872 N N . LEU A 1 110 ? -5.229 1.759 13.871 1.00 92.38 110 LEU A N 1
ATOM 873 C CA . LEU A 1 110 ? -4.482 1.569 12.631 1.00 92.38 110 LEU A CA 1
ATOM 874 C C . LEU A 1 110 ? -3.197 2.393 12.653 1.00 92.38 110 LEU A C 1
ATOM 876 O O . LEU A 1 110 ? -3.187 3.553 13.076 1.00 92.38 110 LEU A O 1
ATOM 880 N N . LEU A 1 111 ? -2.127 1.826 12.100 1.00 94.62 111 LEU A N 1
ATOM 881 C CA . LEU A 1 111 ? -0.879 2.556 11.927 1.00 94.62 111 LEU A CA 1
ATOM 882 C C . LEU A 1 111 ? -1.081 3.817 11.092 1.00 94.62 111 LEU A C 1
ATOM 884 O O . LEU A 1 111 ? -1.861 3.842 10.140 1.00 94.62 111 LEU A O 1
ATOM 888 N N . THR A 1 112 ? -0.354 4.874 11.436 1.00 96.69 112 THR A N 1
ATOM 889 C CA . THR A 1 112 ? -0.312 6.084 10.614 1.00 96.69 112 THR A CA 1
ATOM 890 C C . THR A 1 112 ? 0.526 5.835 9.353 1.00 96.69 112 THR A C 1
ATOM 892 O O . THR A 1 112 ? 1.445 5.014 9.396 1.00 96.69 112 THR A O 1
ATOM 895 N N . PRO A 1 113 ? 0.294 6.574 8.251 1.00 96.94 113 PRO A N 1
ATOM 896 C CA . PRO A 1 113 ? 1.114 6.467 7.039 1.00 96.94 113 PRO A CA 1
ATOM 897 C C . PRO A 1 113 ? 2.625 6.572 7.318 1.00 96.94 113 PRO A C 1
ATOM 899 O O . PRO A 1 113 ? 3.414 5.748 6.867 1.00 96.94 113 PRO A O 1
ATOM 902 N N . LYS A 1 114 ? 3.034 7.516 8.179 1.00 96.69 114 LYS A N 1
ATOM 903 C CA . LYS A 1 114 ? 4.436 7.675 8.602 1.00 96.69 114 LYS A CA 1
ATOM 904 C C . LYS A 1 114 ? 4.971 6.451 9.355 1.00 96.69 114 LYS A C 1
ATOM 906 O O . LYS A 1 114 ? 6.110 6.047 9.131 1.00 96.69 114 LYS A O 1
ATOM 911 N N . ALA A 1 115 ? 4.169 5.871 10.252 1.00 96.94 115 ALA A N 1
ATOM 912 C CA . ALA A 1 115 ? 4.564 4.683 11.003 1.00 96.94 115 ALA A CA 1
ATOM 913 C C . ALA A 1 115 ? 4.726 3.457 10.092 1.00 96.94 115 ALA A C 1
ATOM 915 O O . ALA A 1 115 ? 5.647 2.676 10.313 1.00 96.94 115 ALA A O 1
ATOM 916 N N . ILE A 1 116 ? 3.878 3.321 9.066 1.00 96.75 116 ILE A N 1
ATOM 917 C CA . ILE A 1 116 ? 3.984 2.270 8.044 1.00 96.75 116 ILE A CA 1
ATOM 918 C C . ILE A 1 116 ? 5.323 2.374 7.315 1.00 96.75 116 ILE A C 1
ATOM 920 O O . ILE A 1 116 ? 6.101 1.425 7.357 1.00 96.75 116 ILE A O 1
ATOM 924 N N . VAL A 1 117 ? 5.632 3.540 6.731 1.00 96.62 117 VAL A N 1
ATOM 925 C CA . VAL A 1 117 ? 6.893 3.760 5.998 1.00 96.62 117 VAL A CA 1
ATOM 926 C C . VAL A 1 117 ? 8.100 3.451 6.882 1.00 96.62 117 VAL A C 1
ATOM 928 O O . VAL A 1 117 ? 8.995 2.715 6.482 1.00 96.62 117 VAL A O 1
ATOM 931 N N . HIS A 1 118 ? 8.120 3.971 8.112 1.00 96.19 118 HIS A N 1
ATOM 932 C CA . HIS A 1 118 ? 9.230 3.739 9.038 1.00 96.19 118 HIS A CA 1
ATOM 933 C C . HIS A 1 118 ? 9.419 2.251 9.368 1.00 96.19 118 HIS A C 1
ATOM 935 O O . HIS A 1 118 ? 10.546 1.760 9.417 1.00 96.19 118 HIS A O 1
ATOM 941 N N . ARG A 1 119 ? 8.324 1.526 9.613 1.00 96.12 119 ARG A N 1
ATOM 942 C CA . ARG A 1 119 ? 8.366 0.094 9.925 1.00 96.12 119 ARG A CA 1
ATOM 943 C C . ARG A 1 119 ? 8.814 -0.744 8.730 1.00 96.12 119 ARG A C 1
ATOM 945 O O . ARG A 1 119 ? 9.685 -1.587 8.908 1.00 96.12 119 ARG A O 1
ATOM 952 N N . LEU A 1 120 ? 8.290 -0.465 7.536 1.00 95.69 120 LEU A N 1
ATOM 953 C CA . LEU A 1 120 ? 8.692 -1.152 6.308 1.00 95.69 120 LEU A CA 1
ATOM 954 C C . LEU A 1 120 ? 10.161 -0.906 5.974 1.00 95.69 120 LEU A C 1
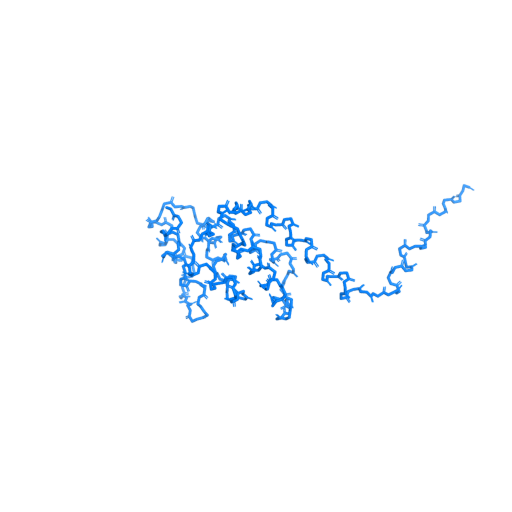ATOM 956 O O . LEU A 1 120 ? 10.894 -1.861 5.762 1.00 95.69 120 LEU A O 1
ATOM 960 N N . ARG A 1 121 ? 10.639 0.342 6.038 1.00 93.31 121 ARG A N 1
ATOM 961 C CA . ARG A 1 121 ? 12.066 0.643 5.832 1.00 93.31 121 ARG A CA 1
ATOM 962 C C . ARG A 1 121 ? 12.965 -0.078 6.834 1.00 93.31 121 ARG A C 1
ATOM 964 O O . ARG A 1 121 ? 14.046 -0.532 6.476 1.00 93.31 121 ARG A O 1
ATOM 971 N N . ARG A 1 122 ? 12.526 -0.213 8.092 1.00 93.69 122 ARG A N 1
ATOM 972 C CA . ARG A 1 122 ? 13.261 -0.985 9.103 1.00 93.69 122 ARG A CA 1
ATOM 973 C C . ARG A 1 122 ? 13.295 -2.478 8.768 1.00 93.69 122 ARG A C 1
ATOM 975 O O . ARG A 1 122 ? 14.352 -3.078 8.929 1.00 93.69 122 ARG A O 1
ATOM 982 N N . LEU A 1 123 ? 12.175 -3.054 8.327 1.00 92.81 123 LEU A N 1
ATOM 983 C CA . LEU A 1 123 ? 12.101 -4.447 7.875 1.00 92.81 123 LEU A CA 1
ATOM 984 C C . LEU A 1 123 ? 13.032 -4.678 6.678 1.00 92.81 123 LEU A C 1
ATOM 986 O O . LEU A 1 123 ? 13.874 -5.566 6.722 1.00 92.81 123 LEU A O 1
ATOM 990 N N . ILE A 1 124 ? 12.936 -3.826 5.659 1.00 88.19 124 ILE A N 1
ATOM 991 C CA . ILE A 1 124 ? 13.774 -3.860 4.455 1.00 88.19 124 ILE A CA 1
ATOM 992 C C . ILE A 1 124 ? 15.258 -3.800 4.826 1.00 88.19 124 ILE A C 1
ATOM 994 O O . ILE A 1 124 ? 16.027 -4.674 4.445 1.00 88.19 124 ILE A O 1
ATOM 998 N N . ALA A 1 125 ? 15.656 -2.843 5.668 1.00 87.75 125 ALA A N 1
ATOM 999 C CA . ALA A 1 125 ? 17.041 -2.739 6.114 1.00 87.75 125 ALA A CA 1
ATOM 1000 C C . ALA A 1 125 ? 17.508 -3.981 6.896 1.00 87.75 125 ALA A C 1
ATOM 1002 O O . ALA A 1 125 ? 18.693 -4.308 6.885 1.00 87.75 125 ALA A O 1
ATOM 1003 N N . GLN A 1 126 ? 16.618 -4.668 7.616 1.00 86.62 126 GLN A N 1
ATOM 1004 C CA . GLN A 1 126 ? 16.956 -5.927 8.282 1.00 86.62 126 GLN A CA 1
ATOM 1005 C C . GLN A 1 126 ? 17.176 -7.046 7.266 1.00 86.62 126 GLN A C 1
ATOM 1007 O O . GLN A 1 126 ? 18.197 -7.722 7.374 1.00 86.62 126 GLN A O 1
ATOM 1012 N N . LEU A 1 127 ? 16.300 -7.171 6.264 1.00 80.69 127 LEU A N 1
ATOM 1013 C CA . LEU A 1 127 ? 16.447 -8.125 5.161 1.00 80.69 127 LEU A CA 1
ATOM 1014 C C . LEU A 1 127 ? 17.770 -7.903 4.412 1.00 80.69 127 LEU A C 1
ATOM 1016 O O . LEU A 1 127 ? 18.551 -8.842 4.264 1.00 80.69 127 LEU A O 1
ATOM 1020 N N . ASP A 1 128 ? 18.098 -6.654 4.076 1.00 72.81 128 ASP A N 1
ATOM 1021 C CA . ASP A 1 128 ? 19.370 -6.288 3.438 1.00 72.81 128 ASP A CA 1
ATOM 1022 C C . ASP A 1 128 ? 20.590 -6.644 4.294 1.00 72.81 128 ASP A C 1
ATOM 1024 O O . ASP A 1 128 ? 21.624 -7.055 3.774 1.00 72.81 128 ASP A O 1
ATOM 1028 N N . ASN A 1 129 ? 20.500 -6.498 5.619 1.00 63.47 129 ASN A N 1
ATOM 1029 C CA . ASN A 1 129 ? 21.595 -6.856 6.524 1.00 63.47 129 ASN A CA 1
ATOM 1030 C C . ASN A 1 129 ? 21.723 -8.373 6.730 1.00 63.47 129 ASN A C 1
ATOM 1032 O O . ASN A 1 129 ? 22.822 -8.845 7.021 1.00 63.47 129 ASN A O 1
ATOM 1036 N N . THR A 1 130 ? 20.632 -9.132 6.597 1.00 57.47 130 THR A N 1
ATOM 1037 C CA . THR A 1 130 ? 20.648 -10.601 6.671 1.00 57.47 130 THR A CA 1
ATOM 1038 C C . THR A 1 130 ? 21.107 -11.240 5.364 1.00 57.47 130 T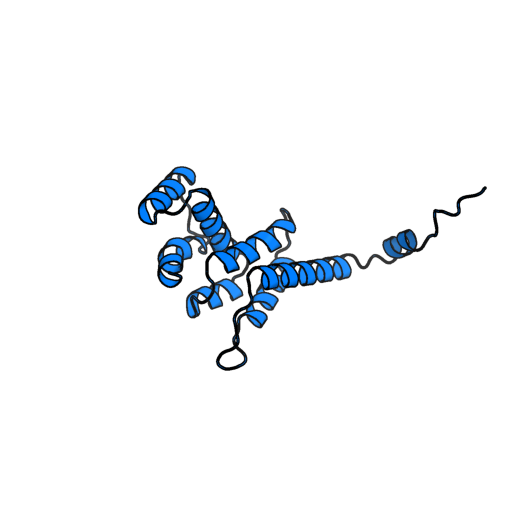HR A C 1
ATOM 1040 O O . THR A 1 130 ? 21.915 -12.162 5.404 1.00 57.47 130 THR A O 1
ATOM 1043 N N . VAL A 1 131 ? 20.687 -10.703 4.213 1.00 52.44 131 VAL A N 1
ATOM 1044 C CA . VAL A 1 131 ? 21.152 -11.120 2.877 1.00 52.44 131 VAL A CA 1
ATOM 1045 C C . VAL A 1 131 ? 22.580 -10.617 2.631 1.00 52.44 131 VAL A C 1
ATOM 1047 O O . VAL A 1 131 ? 23.415 -11.308 2.057 1.00 52.44 131 VAL A O 1
ATOM 1050 N N . GLY A 1 132 ? 22.901 -9.430 3.147 1.00 45.09 132 GLY A N 1
ATOM 1051 C CA . GLY A 1 132 ? 24.225 -8.819 3.149 1.00 45.09 132 GLY A CA 1
ATOM 1052 C C . GLY A 1 132 ? 25.097 -9.173 4.356 1.00 45.09 132 GLY A C 1
ATOM 1053 O O . GLY A 1 132 ? 26.011 -8.394 4.659 1.00 45.09 132 GLY A O 1
ATOM 1054 N N . TYR A 1 133 ? 24.866 -10.302 5.049 1.00 43.47 133 TYR A N 1
ATOM 1055 C CA . TYR A 1 133 ? 25.839 -10.845 6.010 1.00 43.47 133 TYR A CA 1
ATOM 1056 C C . TYR A 1 133 ? 27.073 -11.354 5.250 1.00 43.47 133 TYR A C 1
ATOM 1058 O O . TYR A 1 133 ? 27.318 -12.542 5.079 1.00 43.47 133 TYR A O 1
ATOM 1066 N N . ASP A 1 134 ? 27.872 -10.408 4.775 1.00 49.53 134 ASP A N 1
ATOM 1067 C CA . ASP A 1 134 ? 29.183 -10.630 4.202 1.00 49.53 134 ASP A CA 1
ATOM 1068 C C . ASP A 1 134 ? 30.212 -10.162 5.237 1.00 49.53 134 ASP A C 1
ATOM 1070 O O . ASP A 1 134 ? 30.486 -8.963 5.403 1.00 49.53 134 ASP A O 1
ATOM 1074 N N . ALA A 1 135 ? 30.767 -11.118 5.989 1.00 55.00 135 ALA A N 1
ATOM 1075 C CA . ALA A 1 135 ? 31.773 -10.866 7.022 1.00 55.00 135 ALA A CA 1
ATOM 1076 C C . ALA A 1 135 ? 32.963 -10.031 6.493 1.00 55.00 135 ALA A C 1
ATOM 1078 O O . ALA A 1 135 ? 33.605 -9.298 7.258 1.00 55.00 135 ALA A O 1
ATOM 1079 N N . ALA A 1 136 ? 33.222 -10.060 5.178 1.00 56.88 136 ALA A N 1
ATOM 1080 C CA . ALA A 1 136 ? 34.269 -9.279 4.530 1.00 56.88 136 ALA A CA 1
ATOM 1081 C C . ALA A 1 136 ? 33.963 -7.768 4.466 1.00 56.88 136 ALA A C 1
ATOM 1083 O O . ALA A 1 136 ? 34.876 -6.954 4.655 1.00 56.88 136 ALA A O 1
ATOM 1084 N N . LYS A 1 137 ? 32.699 -7.352 4.274 1.00 54.84 137 LYS A N 1
ATOM 1085 C CA . LYS A 1 137 ? 32.310 -5.923 4.255 1.00 54.84 137 LYS A CA 1
ATOM 1086 C C . LYS A 1 137 ? 32.426 -5.275 5.635 1.00 54.84 137 LYS A C 1
ATOM 1088 O O . LYS A 1 137 ? 32.829 -4.114 5.737 1.00 54.84 137 LYS A O 1
ATOM 1093 N N . ARG A 1 138 ? 32.163 -6.022 6.714 1.00 54.25 138 ARG A N 1
ATOM 1094 C CA . ARG A 1 138 ? 32.284 -5.507 8.091 1.00 54.25 138 ARG A CA 1
ATOM 1095 C C . ARG A 1 138 ? 33.739 -5.220 8.472 1.00 54.25 138 ARG A C 1
ATOM 1097 O O . ARG A 1 138 ? 34.002 -4.149 9.014 1.00 54.25 138 ARG A O 1
ATOM 1104 N N . LYS A 1 139 ? 34.684 -6.089 8.078 1.00 53.69 139 LYS A N 1
ATOM 1105 C CA . LYS A 1 139 ? 36.142 -5.864 8.227 1.00 53.69 139 LYS A CA 1
ATOM 1106 C C . LYS A 1 139 ? 36.651 -4.627 7.476 1.00 53.69 139 LYS A C 1
ATOM 1108 O O . LYS A 1 139 ? 37.667 -4.055 7.861 1.00 53.69 139 LYS A O 1
ATOM 1113 N N . ARG A 1 140 ? 35.976 -4.200 6.401 1.00 54.72 140 ARG A N 1
ATOM 1114 C CA . ARG A 1 140 ? 36.308 -2.950 5.691 1.00 54.72 140 ARG A CA 1
ATOM 1115 C C . ARG A 1 140 ? 35.820 -1.707 6.437 1.00 54.72 140 ARG A C 1
ATOM 1117 O O . ARG A 1 140 ? 36.536 -0.720 6.441 1.00 54.72 140 ARG A O 1
ATOM 1124 N N . ARG A 1 141 ? 34.675 -1.776 7.128 1.00 51.75 141 ARG A N 1
ATOM 1125 C CA . ARG A 1 141 ? 34.161 -0.681 7.979 1.00 51.75 141 ARG A CA 1
ATOM 1126 C C . ARG A 1 141 ? 34.879 -0.543 9.327 1.00 51.75 141 ARG A C 1
ATOM 1128 O O . ARG A 1 141 ? 34.803 0.512 9.935 1.00 51.75 141 ARG A O 1
ATOM 1135 N N . THR A 1 142 ? 35.553 -1.594 9.801 1.00 50.12 142 THR A N 1
ATOM 1136 C CA . THR A 1 142 ? 36.327 -1.582 11.062 1.00 50.12 142 THR A CA 1
ATOM 1137 C C . THR A 1 142 ? 37.823 -1.355 10.870 1.00 50.12 142 THR A C 1
ATOM 1139 O O . THR A 1 142 ? 38.554 -1.338 11.857 1.00 50.12 142 THR A O 1
ATOM 1142 N N . ARG A 1 143 ? 38.309 -1.159 9.636 1.00 45.25 143 ARG A N 1
ATOM 1143 C CA . ARG A 1 143 ? 39.679 -0.676 9.448 1.00 45.25 143 ARG A CA 1
ATOM 1144 C C . ARG A 1 143 ? 39.705 0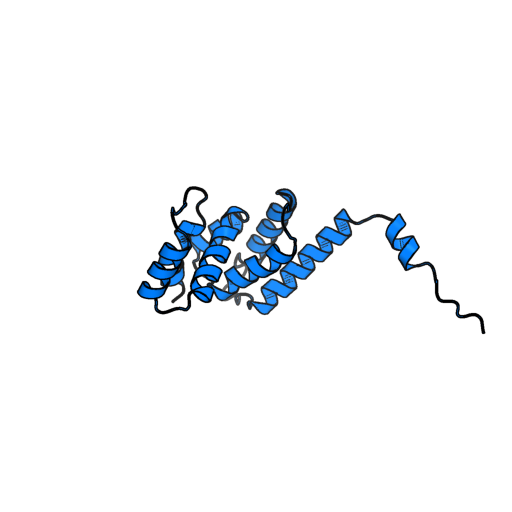.822 9.761 1.00 45.25 143 ARG A C 1
ATOM 1146 O O . ARG A 1 143 ? 39.007 1.561 9.072 1.00 45.25 143 ARG A O 1
ATOM 1153 N N . PRO A 1 144 ? 40.492 1.280 10.748 1.00 54.00 144 PRO A N 1
ATOM 1154 C CA . PRO A 1 144 ? 40.723 2.700 10.949 1.00 54.00 144 PRO A CA 1
ATOM 1155 C C . PRO A 1 144 ? 41.626 3.187 9.809 1.00 54.00 144 PRO A C 1
ATOM 1157 O O . PRO A 1 144 ? 42.848 3.162 9.909 1.00 54.00 144 PRO A O 1
ATOM 1160 N N . GLN A 1 145 ? 41.030 3.556 8.679 1.00 54.75 145 GLN A N 1
ATOM 1161 C CA . GLN A 1 145 ? 41.670 4.423 7.694 1.00 54.75 145 GLN A CA 1
ATOM 1162 C C . GLN A 1 145 ? 41.163 5.831 7.963 1.00 54.75 145 GLN A C 1
ATOM 1164 O O . GLN A 1 145 ? 40.179 6.245 7.375 1.00 54.75 145 GLN A O 1
ATOM 1169 N N . ASP A 1 146 ? 41.770 6.447 8.974 1.00 49.88 146 ASP A N 1
ATOM 1170 C CA . ASP A 1 146 ? 42.017 7.887 9.104 1.00 49.88 146 ASP A CA 1
ATOM 1171 C C . ASP A 1 146 ? 42.909 8.082 10.341 1.00 49.88 146 ASP A C 1
ATOM 1173 O O . ASP A 1 146 ? 42.578 8.752 11.315 1.00 49.88 146 ASP A O 1
ATOM 1177 N N . ALA A 1 147 ? 44.072 7.423 10.323 1.00 45.34 147 ALA A N 1
ATOM 1178 C CA . ALA A 1 147 ? 45.203 7.903 11.099 1.00 45.34 147 ALA A CA 1
ATOM 1179 C C . ALA A 1 147 ? 45.805 9.058 10.292 1.00 45.34 147 ALA A C 1
ATOM 1181 O O . ALA A 1 147 ? 46.631 8.841 9.406 1.00 45.34 147 ALA A O 1
ATOM 1182 N N . PHE A 1 148 ? 45.326 10.274 10.550 1.00 43.44 148 PHE A N 1
ATOM 1183 C CA . PHE A 1 148 ? 46.027 11.484 10.141 1.00 43.44 148 PHE A CA 1
ATOM 1184 C C . PHE A 1 148 ? 47.422 11.447 10.773 1.00 43.44 148 PHE A C 1
ATOM 1186 O O . PHE A 1 148 ? 47.561 11.497 11.995 1.00 43.44 148 PHE A O 1
ATOM 1193 N N . VAL A 1 149 ? 48.445 11.306 9.934 1.00 39.88 149 VAL A N 1
ATOM 1194 C CA . VAL A 1 149 ? 49.837 11.539 10.319 1.00 39.88 149 VAL A CA 1
ATOM 1195 C C . VAL A 1 149 ? 50.071 13.043 10.181 1.00 39.88 149 VAL A C 1
ATOM 1197 O O . VAL A 1 149 ? 49.853 13.592 9.101 1.00 39.88 149 VAL A O 1
ATOM 1200 N N . ILE A 1 150 ? 50.428 13.688 11.296 1.00 41.25 150 ILE A N 1
ATOM 1201 C CA . ILE A 1 150 ? 50.950 15.065 11.353 1.00 41.25 150 ILE A CA 1
ATOM 1202 C C . ILE A 1 150 ? 52.405 15.045 10.892 1.00 41.25 150 ILE A C 1
ATOM 1204 O O . ILE A 1 150 ? 53.130 14.127 11.341 1.00 41.25 150 ILE A O 1
#

Foldseek 3Di:
DLVVLCVLQLLLLDPPDDDPDPQVVLVVVCVVPVDDSVLSVLSSLLSNLCVLQVLVSVLCVVPSPDHSLQSSLLSVLVCVVPPDDDSVLSVVSNVVSNVQSPDPDPPPDHDDSVRNSVVSNVVVVVVCCVVPPPVVVVVVVPPPPPPDDD

Radius of gyration: 19.58 Å; chains: 1; bounding box: 67×30×44 Å

pLDDT: mean 87.76, std 16.0, range [39.88, 98.25]

Organism: NCBI:txid2594913

Secondary structure (DSSP, 8-state):
-HHHHHHHHGGGGSTT---S-HHHHHHHHHHHH---HHHHHHHHHHHHGGGS-HHHHHHHHHH----HHHHHHHHHHHHTT-S---HHHHHHHHHHHHHHHS--STTPPPPPHHHHHHHHHHHHHHHHHHHT--HHHHHHHTS-------